Protein AF-A0A3B9D4E1-F1 (afdb_monomer)

Foldseek 3Di:
DVVVVVVVVLVVVCVVPPPPVVSVVVVVVVVVVVLVVVCVVVLLPCVPPDPVLCVQLVCPHPPQNVVSSVLSSVLSCVVSPNPDDDGDFADDPDPVGQGCPQPPHNCVNCVRRCVRCVRNVSSSVVSD

Radius of gyration: 20.62 Å; Cα contacts (8 Å, |Δi|>4): 111; chains: 1; bounding box: 45×36×52 Å

Mean predicted aligned error: 7.65 Å

Sequence (128 aa):
ASRDLLSRLNAQHLSLREGDDLLNARIRSYQLAERMQAVVPLVCDLTKESVQTHAMYGTEDEPTREFGRSCLMARRMLEKGVRFVQLFSGGAFGSPRINWDGHEDMMRNHGREAARIDLPLAGLLKDL

Secondary structure (DSSP, 8-state):
-HHHHHHHHHHHHHHTSTT-HHHHHHHHHHHHHHHHHHHHHHHH-GGGS-HHHHHHHTSSSTTTHHHHHHHHHHHHHHHTT-S---------SSSS--SS--SS-HHHHHHHHHHHHHHHHHHHHHH-

Solvent-accessible surface area (backbone atoms only — not comparable to full-atom values): 7364 Å² total; per-residue (Å²): 117,71,66,66,51,52,53,51,50,52,52,56,60,43,72,77,42,81,84,50,61,67,61,54,51,49,55,53,50,53,54,47,54,51,53,50,60,72,43,46,70,67,37,69,55,59,87,82,56,52,72,68,55,39,59,47,18,27,41,86,39,87,70,14,23,71,50,8,48,49,36,53,30,47,54,44,38,44,77,72,65,48,91,77,84,87,87,85,86,70,49,65,91,57,86,79,55,60,20,82,65,30,88,89,48,44,69,64,25,47,52,52,56,46,58,22,41,51,54,14,51,52,35,43,66,71,76,104

pLDDT: mean 87.82, std 8.05, range [58.88, 98.06]

Structure (mmCIF, N/CA/C/O backbone):
data_AF-A0A3B9D4E1-F1
#
_entry.id   AF-A0A3B9D4E1-F1
#
loop_
_atom_site.group_PDB
_atom_site.id
_atom_site.type_symbol
_atom_site.label_atom_id
_atom_site.label_alt_id
_atom_site.label_comp_id
_atom_site.label_asym_id
_atom_site.label_entity_id
_atom_site.label_seq_id
_atom_site.pdbx_PDB_ins_code
_atom_site.Cartn_x
_atom_site.Cartn_y
_atom_site.Cartn_z
_atom_site.occupancy
_atom_site.B_iso_or_equiv
_atom_site.auth_seq_id
_atom_site.auth_comp_id
_atom_site.auth_asym_id
_atom_site.auth_atom_id
_atom_site.pdbx_PDB_model_num
ATOM 1 N N . ALA A 1 1 ? -8.507 -8.637 29.968 1.00 58.88 1 ALA A N 1
ATOM 2 C CA . ALA A 1 1 ? -8.533 -8.048 31.324 1.00 58.88 1 ALA A CA 1
ATOM 3 C C . ALA A 1 1 ? -8.528 -6.511 31.302 1.00 58.88 1 ALA A C 1
ATOM 5 O O . ALA A 1 1 ? -9.546 -5.941 31.666 1.00 58.88 1 ALA A O 1
ATOM 6 N N . SER A 1 2 ? -7.483 -5.817 30.815 1.00 75.69 2 SER A N 1
ATOM 7 C CA . SER A 1 2 ? -7.474 -4.330 30.803 1.00 75.69 2 SER A CA 1
ATOM 8 C C . SER A 1 2 ? -8.485 -3.666 29.852 1.00 75.69 2 SER A C 1
ATOM 10 O O . SER A 1 2 ? -8.985 -2.589 30.162 1.00 75.69 2 SER A O 1
ATOM 12 N N . ARG A 1 3 ? -8.827 -4.299 28.718 1.00 71.12 3 ARG A N 1
ATOM 13 C CA . ARG A 1 3 ? -9.741 -3.734 27.697 1.00 71.12 3 ARG A CA 1
ATOM 14 C C . ARG A 1 3 ? -11.181 -3.553 28.195 1.00 71.12 3 ARG A C 1
ATOM 16 O O . ARG A 1 3 ? -11.770 -2.488 28.011 1.00 71.12 3 ARG A O 1
ATOM 23 N N . ASP A 1 4 ? -11.713 -4.557 28.883 1.00 79.62 4 ASP A N 1
ATOM 24 C CA . ASP A 1 4 ? -13.062 -4.498 29.461 1.00 79.62 4 ASP A CA 1
ATOM 25 C C . ASP A 1 4 ? -13.138 -3.504 30.618 1.00 79.62 4 ASP A C 1
ATOM 27 O O . ASP A 1 4 ? -14.173 -2.882 30.844 1.00 79.62 4 ASP A O 1
ATOM 31 N N . LEU A 1 5 ? -12.041 -3.332 31.360 1.00 85.12 5 LEU A N 1
ATOM 32 C CA . LEU A 1 5 ? -11.961 -2.319 32.407 1.00 85.12 5 LEU A CA 1
ATOM 33 C C . LEU A 1 5 ? -12.000 -0.905 31.810 1.00 85.12 5 LEU A C 1
ATOM 35 O O . LEU A 1 5 ? -12.828 -0.104 32.232 1.00 85.12 5 LEU A O 1
ATOM 39 N N . LEU A 1 6 ? -11.178 -0.618 30.795 1.00 83.38 6 LEU A N 1
ATOM 40 C CA . LEU A 1 6 ? -11.174 0.681 30.107 1.00 83.38 6 LEU A CA 1
ATOM 41 C C . LEU A 1 6 ? -12.521 1.002 29.450 1.00 83.38 6 LEU A C 1
ATOM 43 O O . LEU A 1 6 ? -12.998 2.129 29.554 1.00 83.38 6 LEU A O 1
ATOM 47 N N . SER A 1 7 ? -13.168 0.016 28.823 1.00 83.31 7 SER A N 1
ATOM 48 C CA . SER A 1 7 ? -14.490 0.212 28.212 1.00 83.31 7 SER A CA 1
ATOM 49 C C . SER A 1 7 ? -15.557 0.555 29.255 1.00 83.31 7 SER A C 1
ATOM 51 O O . SER A 1 7 ? -16.348 1.471 29.038 1.00 83.31 7 SER A O 1
ATOM 53 N N . ARG A 1 8 ? -15.542 -0.114 30.417 1.00 85.50 8 ARG A N 1
ATOM 54 C CA . ARG A 1 8 ? -16.449 0.202 31.533 1.00 85.50 8 ARG A CA 1
ATOM 55 C C . ARG A 1 8 ? -16.193 1.588 32.120 1.00 85.50 8 ARG A C 1
ATOM 57 O O . ARG A 1 8 ? -17.151 2.310 32.375 1.00 85.50 8 ARG A O 1
ATOM 64 N N . LEU A 1 9 ? -14.928 1.976 32.292 1.00 87.19 9 LEU A N 1
ATOM 65 C CA . LEU A 1 9 ? -14.567 3.310 32.781 1.00 87.19 9 LEU A CA 1
ATOM 66 C C . LEU A 1 9 ? -15.011 4.407 31.807 1.00 87.19 9 LEU A C 1
ATOM 68 O O . LEU A 1 9 ? -15.586 5.401 32.238 1.00 87.19 9 LEU A O 1
ATOM 72 N N . ASN A 1 10 ? -14.823 4.205 30.500 1.00 84.50 10 ASN A N 1
ATOM 73 C CA . ASN A 1 10 ? -15.302 5.134 29.475 1.00 84.50 10 ASN A CA 1
ATOM 74 C C . ASN A 1 10 ? -16.833 5.258 29.486 1.00 84.50 10 ASN A C 1
ATOM 76 O O . ASN A 1 10 ? -17.346 6.371 29.410 1.00 84.50 10 ASN A O 1
ATOM 80 N N . ALA A 1 11 ? -17.560 4.144 29.634 1.00 83.81 11 ALA A N 1
ATOM 81 C CA . ALA A 1 11 ? -19.020 4.151 29.717 1.00 83.81 11 ALA A CA 1
ATOM 82 C C . ALA A 1 11 ? -19.531 4.901 30.961 1.00 83.81 11 ALA A C 1
ATOM 84 O O . ALA A 1 11 ? -20.428 5.730 30.846 1.00 83.81 11 ALA A O 1
ATOM 85 N N . GLN A 1 12 ? -18.918 4.675 32.129 1.00 86.06 12 GLN A N 1
ATOM 86 C CA . GLN A 1 12 ? -19.239 5.413 33.359 1.00 86.06 12 GLN A CA 1
ATOM 87 C C . GLN A 1 12 ? -18.891 6.904 33.255 1.00 86.06 12 GLN A C 1
ATOM 89 O O . GLN A 1 12 ? -19.626 7.762 33.736 1.00 86.06 12 GLN A O 1
ATOM 94 N N . HIS A 1 13 ? -17.765 7.236 32.625 1.00 82.56 13 HIS A N 1
ATOM 95 C CA . HIS A 1 13 ? -17.352 8.625 32.442 1.00 82.56 13 HIS A CA 1
ATOM 96 C C . HIS A 1 13 ? -18.282 9.385 31.486 1.00 82.56 13 HIS A C 1
ATOM 98 O O . HIS A 1 13 ? -18.500 10.584 31.674 1.00 82.56 13 HIS A O 1
ATOM 104 N N . LEU A 1 14 ? -18.831 8.680 30.490 1.00 81.38 14 LEU A N 1
ATOM 105 C CA . LEU A 1 14 ? -19.803 9.201 29.535 1.00 81.38 14 LEU A CA 1
ATOM 106 C C . LEU A 1 14 ? -21.197 9.366 30.156 1.00 81.38 14 LEU A C 1
ATOM 108 O O . LEU A 1 14 ? -21.837 10.383 29.916 1.00 81.38 14 LEU A O 1
ATOM 112 N N . SER A 1 15 ? -21.653 8.425 30.994 1.00 83.38 15 SER A N 1
ATOM 113 C CA . SER A 1 15 ? -22.969 8.517 31.651 1.00 83.38 15 SER A CA 1
ATOM 114 C C . SER A 1 15 ? -23.093 9.712 32.601 1.00 83.38 15 SER A C 1
ATOM 116 O O . SER A 1 15 ? -24.194 10.148 32.903 1.00 83.38 15 SER A O 1
ATOM 118 N N . LEU A 1 16 ? -21.969 10.253 33.078 1.00 81.62 16 LEU A N 1
ATOM 119 C CA . LEU A 1 16 ? -21.928 11.463 33.908 1.00 81.62 16 LEU A CA 1
ATOM 120 C C . LEU 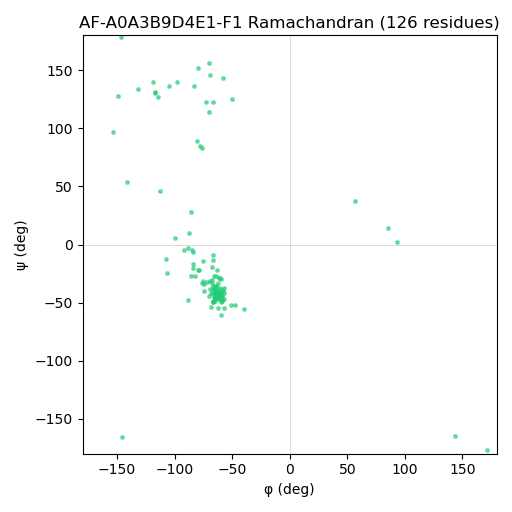A 1 16 ? -21.935 12.769 33.085 1.00 81.62 16 LEU A C 1
ATOM 122 O O . LEU A 1 16 ? -21.942 13.850 33.670 1.00 81.62 16 LEU A O 1
ATOM 126 N N . ARG A 1 17 ? -21.871 12.686 31.747 1.00 75.56 17 ARG A N 1
ATOM 127 C CA . ARG A 1 17 ? -21.746 13.820 30.811 1.00 75.56 17 ARG A CA 1
ATOM 128 C C . ARG A 1 17 ? -22.593 13.599 29.558 1.00 75.56 17 ARG A C 1
ATOM 130 O O . ARG A 1 17 ? -22.081 13.622 28.436 1.00 75.56 17 ARG A O 1
ATOM 137 N N . GLU A 1 18 ? -23.882 13.332 29.753 1.00 71.25 18 GLU A N 1
ATOM 138 C CA . GLU A 1 18 ? -24.820 13.146 28.643 1.00 71.25 18 GLU A CA 1
ATOM 139 C C . GLU A 1 18 ? -24.716 14.311 27.639 1.00 71.25 18 GLU A C 1
ATOM 141 O O . GLU A 1 18 ? -24.800 15.478 28.015 1.00 71.25 18 GLU A O 1
ATOM 146 N N . GLY A 1 19 ? -24.481 13.987 26.361 1.00 71.94 19 GLY A N 1
ATOM 147 C CA . GLY A 1 19 ? -24.346 14.967 25.273 1.00 71.94 19 GLY A CA 1
ATOM 148 C C . GLY A 1 19 ? -22.923 15.446 24.944 1.00 71.94 19 GLY A C 1
ATOM 149 O O . GLY A 1 19 ? -22.769 16.276 24.052 1.00 71.94 19 GLY A O 1
ATOM 150 N N . ASP A 1 20 ? -21.869 14.940 25.600 1.00 80.88 20 ASP A N 1
ATOM 151 C CA . ASP A 1 20 ? -20.480 15.295 25.253 1.00 80.88 20 ASP A CA 1
ATOM 152 C C . ASP A 1 20 ? -19.988 14.547 23.994 1.00 80.88 20 ASP A C 1
ATOM 154 O O . ASP A 1 20 ? -19.339 13.492 24.040 1.00 80.88 20 ASP A O 1
ATOM 158 N N . ASP A 1 21 ? -20.311 15.112 22.830 1.00 81.06 21 ASP A N 1
ATOM 159 C CA . ASP A 1 21 ? -19.916 14.585 21.521 1.00 81.06 21 ASP A CA 1
ATOM 160 C C . ASP A 1 21 ? -18.395 14.529 21.320 1.00 81.06 21 ASP A C 1
ATOM 162 O O . ASP A 1 21 ? -17.893 13.645 20.613 1.00 81.06 21 ASP A O 1
ATOM 166 N N . LEU A 1 22 ? -17.638 15.423 21.968 1.00 83.75 22 LEU A N 1
ATOM 167 C CA . LEU A 1 22 ? -16.178 15.458 21.875 1.00 83.75 22 LEU A CA 1
ATOM 168 C C . LEU A 1 22 ? -15.553 14.263 22.594 1.00 83.75 22 LEU A C 1
ATOM 170 O O . LEU A 1 22 ? -14.656 13.609 22.049 1.00 83.75 22 LEU A O 1
ATOM 174 N N . LEU A 1 23 ? -16.038 13.942 23.794 1.00 82.00 23 LEU A N 1
ATOM 175 C CA . LEU A 1 23 ? -15.614 12.754 24.529 1.00 82.00 23 LEU A CA 1
ATOM 176 C C . LEU A 1 23 ? -15.935 11.477 23.739 1.00 82.00 23 LEU A C 1
ATOM 178 O O . LEU A 1 23 ? -15.062 10.622 23.560 1.00 82.00 23 LEU A O 1
ATOM 182 N N . ASN A 1 24 ? -17.148 11.383 23.190 1.00 82.12 24 ASN A N 1
ATOM 183 C CA . ASN A 1 24 ? -17.558 10.267 22.334 1.00 82.12 24 ASN A CA 1
ATOM 184 C C . ASN A 1 24 ? -16.667 10.114 21.095 1.00 82.12 24 ASN A C 1
ATOM 186 O O . ASN A 1 24 ? -16.253 9.003 20.747 1.00 82.12 24 ASN A O 1
ATOM 190 N N . ALA A 1 25 ? -16.342 11.219 20.421 1.00 85.19 25 ALA A N 1
ATOM 191 C CA . ALA A 1 25 ? -15.442 11.210 19.273 1.00 85.19 25 ALA A CA 1
ATOM 192 C C . ALA A 1 25 ? -14.037 10.706 19.648 1.00 85.19 25 ALA A C 1
ATOM 194 O O . ALA A 1 25 ? -13.475 9.875 18.930 1.00 85.19 25 ALA A O 1
ATOM 195 N N . ARG A 1 26 ? -13.491 11.134 20.795 1.00 85.62 26 ARG A N 1
ATOM 196 C CA . ARG A 1 26 ? -12.178 10.678 21.287 1.00 85.62 26 ARG A CA 1
ATOM 197 C C . ARG A 1 26 ? -12.163 9.192 21.623 1.00 85.62 26 ARG A C 1
ATOM 199 O O . ARG A 1 26 ? -11.252 8.493 21.183 1.00 85.62 26 ARG A O 1
ATOM 206 N N . ILE A 1 27 ? -13.176 8.691 22.335 1.00 84.38 27 ILE A N 1
ATOM 207 C CA . ILE A 1 27 ? -13.295 7.259 22.657 1.00 84.38 27 ILE A CA 1
ATOM 208 C C . ILE A 1 27 ? -13.307 6.429 21.367 1.00 84.38 27 ILE A C 1
ATOM 210 O O . ILE A 1 27 ? -12.537 5.474 21.244 1.00 84.38 27 ILE A O 1
ATOM 214 N N . ARG A 1 28 ? -14.112 6.830 20.372 1.00 83.75 28 ARG A N 1
ATOM 215 C CA . ARG A 1 28 ? -14.172 6.149 19.067 1.00 83.75 28 ARG A CA 1
ATOM 216 C C . ARG A 1 28 ? -12.835 6.179 18.325 1.00 83.75 28 ARG A C 1
ATOM 218 O O . ARG A 1 28 ? -12.447 5.162 17.752 1.00 83.75 28 ARG A O 1
ATOM 225 N N . SER A 1 29 ? -12.128 7.309 18.352 1.00 84.38 29 SER A N 1
ATOM 226 C CA . SER A 1 29 ? -10.807 7.454 17.728 1.00 84.38 29 SER A CA 1
ATOM 227 C C . SER A 1 29 ? -9.768 6.529 18.368 1.00 84.38 29 SER A C 1
ATOM 229 O O . SER A 1 29 ? -9.082 5.791 17.663 1.00 84.38 29 SER A O 1
ATOM 231 N N . TYR A 1 30 ? -9.711 6.466 19.702 1.00 84.06 30 TYR A N 1
ATOM 232 C CA . TYR A 1 30 ? -8.782 5.570 20.396 1.00 84.06 30 TYR A CA 1
ATOM 233 C C . TYR A 1 30 ? -9.109 4.096 20.180 1.00 84.06 30 TYR A C 1
ATOM 235 O O . TYR A 1 30 ? -8.203 3.299 19.962 1.00 84.06 30 TYR A O 1
ATOM 243 N N . GLN A 1 31 ? -10.390 3.729 20.169 1.00 81.88 31 GLN A N 1
ATOM 244 C CA . GLN A 1 31 ? -10.801 2.367 19.827 1.00 81.88 31 GLN A CA 1
ATOM 245 C C . GLN A 1 31 ? -10.447 2.007 18.378 1.00 81.88 31 GLN A C 1
ATOM 247 O O . GLN A 1 31 ? -10.103 0.863 18.098 1.00 81.88 31 GLN A O 1
ATOM 252 N N . LEU A 1 32 ? -10.525 2.959 17.442 1.00 78.25 32 LEU A N 1
ATOM 253 C CA . LEU A 1 32 ? -10.077 2.740 16.068 1.00 78.25 32 LEU A CA 1
ATOM 254 C C . LEU A 1 32 ? -8.560 2.540 16.001 1.00 78.25 32 LEU A C 1
ATOM 256 O O . LEU A 1 32 ? -8.119 1.562 15.404 1.00 78.25 32 LEU A O 1
ATOM 260 N N . ALA A 1 33 ? -7.780 3.418 16.634 1.00 78.12 33 ALA A N 1
ATOM 261 C CA . ALA A 1 33 ? -6.324 3.302 16.686 1.00 78.12 33 ALA A CA 1
ATOM 262 C C . ALA A 1 33 ? -5.880 1.971 17.316 1.00 78.12 33 ALA A C 1
ATOM 264 O O . ALA A 1 33 ? -4.961 1.321 16.829 1.00 78.12 33 ALA A O 1
ATOM 265 N N . GLU A 1 34 ? -6.578 1.528 18.359 1.00 79.06 34 GLU A N 1
ATOM 266 C CA . GLU A 1 34 ? -6.339 0.249 19.024 1.00 79.06 34 GLU A CA 1
ATOM 267 C C . GLU A 1 34 ? -6.618 -0.948 18.100 1.00 79.06 34 GLU A C 1
ATOM 269 O O . GLU A 1 34 ? -5.772 -1.837 17.976 1.00 79.06 34 GLU A O 1
ATOM 274 N N . ARG A 1 35 ? -7.739 -0.938 17.362 1.00 74.94 35 ARG A N 1
ATOM 275 C CA . ARG A 1 35 ? -8.009 -1.952 16.327 1.00 74.94 35 ARG A CA 1
ATOM 276 C C . ARG A 1 35 ? -6.943 -1.947 15.236 1.00 74.94 35 ARG A C 1
ATOM 278 O O . ARG A 1 35 ? -6.502 -3.016 14.826 1.00 74.94 35 ARG A O 1
ATOM 285 N N . MET A 1 36 ? -6.507 -0.767 14.791 1.00 73.44 36 MET A N 1
ATOM 286 C CA . MET A 1 36 ? -5.428 -0.646 13.807 1.00 73.44 36 MET A CA 1
ATOM 287 C C . MET A 1 36 ? -4.146 -1.303 14.330 1.00 73.44 36 MET A C 1
ATOM 289 O O . MET A 1 36 ? -3.580 -2.135 13.629 1.00 73.44 36 MET A O 1
ATOM 293 N N . GLN A 1 37 ? -3.739 -1.024 15.574 1.00 76.31 37 GLN A N 1
ATOM 294 C CA . GLN A 1 37 ? -2.542 -1.613 16.193 1.00 76.31 37 GLN A CA 1
ATOM 295 C C . GLN A 1 37 ? -2.596 -3.143 16.267 1.00 76.31 37 GLN A C 1
ATOM 297 O O . GLN A 1 37 ? -1.597 -3.801 15.982 1.00 76.31 37 GLN A O 1
ATOM 302 N N . ALA A 1 38 ? -3.753 -3.722 16.599 1.00 77.62 38 ALA A N 1
ATOM 303 C CA . ALA A 1 38 ? -3.923 -5.175 16.626 1.00 77.62 38 ALA A CA 1
ATOM 304 C C . ALA A 1 38 ? -3.806 -5.819 15.229 1.00 77.62 38 ALA A C 1
ATOM 306 O O . ALA A 1 38 ? -3.430 -6.985 15.111 1.00 77.62 38 ALA A O 1
ATOM 307 N N . VAL A 1 39 ? -4.120 -5.064 14.175 1.00 75.12 39 VAL A N 1
ATOM 308 C CA . VAL A 1 39 ? -4.095 -5.521 12.781 1.00 75.12 39 VAL A CA 1
ATOM 309 C C . VAL A 1 39 ? -2.704 -5.384 12.148 1.00 75.12 39 VAL A C 1
ATOM 311 O O . VAL A 1 39 ? -2.380 -6.188 11.273 1.00 75.12 39 VAL A O 1
ATOM 314 N N . VAL A 1 40 ? -1.859 -4.445 12.608 1.00 78.94 40 VAL A N 1
ATOM 315 C CA . VAL A 1 40 ? -0.517 -4.172 12.040 1.00 78.94 40 VAL A CA 1
ATOM 316 C C . VAL A 1 40 ? 0.314 -5.445 11.804 1.00 78.94 40 VAL A C 1
ATOM 318 O O . VAL A 1 40 ? 0.747 -5.652 10.669 1.00 78.94 40 VAL A O 1
ATOM 321 N N . PRO A 1 41 ? 0.499 -6.357 12.782 1.00 81.25 41 PRO A N 1
ATOM 322 C CA . PRO A 1 41 ? 1.328 -7.545 12.563 1.00 81.25 41 PRO A CA 1
ATOM 323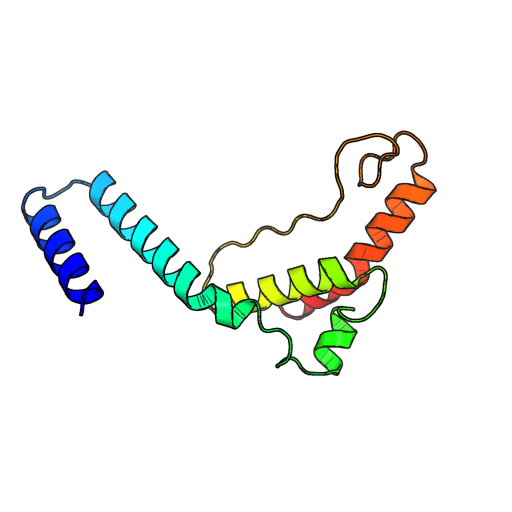 C C . PRO A 1 41 ? 0.785 -8.461 11.458 1.00 81.25 41 PRO A C 1
ATOM 325 O O . PRO A 1 41 ? 1.551 -9.089 10.734 1.00 81.25 41 PRO A O 1
ATOM 328 N N . LEU A 1 42 ? -0.542 -8.523 11.309 1.00 79.38 42 LEU A N 1
ATOM 329 C CA . LEU A 1 42 ? -1.202 -9.373 10.320 1.00 79.38 42 LEU A CA 1
ATOM 330 C C . LEU A 1 42 ? -1.105 -8.795 8.907 1.00 79.38 42 LEU A C 1
ATOM 332 O O . LEU A 1 42 ? -1.049 -9.560 7.948 1.00 79.38 42 LEU A O 1
ATOM 336 N N . VAL A 1 43 ? -1.111 -7.469 8.756 1.00 85.44 43 VAL A N 1
ATOM 337 C CA . VAL A 1 43 ? -1.026 -6.823 7.434 1.00 85.44 43 VAL A CA 1
ATOM 338 C C . VAL A 1 43 ? 0.411 -6.715 6.931 1.00 85.44 43 VAL A C 1
ATOM 340 O O . VAL A 1 43 ? 0.611 -6.751 5.723 1.00 85.44 43 VAL A O 1
ATOM 343 N N . CYS A 1 44 ? 1.400 -6.654 7.829 1.00 87.31 44 CYS A N 1
ATOM 344 C CA . CYS A 1 44 ? 2.819 -6.569 7.470 1.00 87.31 44 CYS A CA 1
ATOM 345 C C . CYS A 1 44 ? 3.448 -7.914 7.070 1.00 87.31 44 CYS A C 1
ATOM 347 O O . CYS A 1 44 ? 4.469 -7.928 6.383 1.00 87.31 44 CYS A O 1
ATOM 349 N N . ASP A 1 45 ? 2.867 -9.041 7.491 1.00 90.94 45 ASP A N 1
ATOM 350 C CA . ASP A 1 45 ? 3.338 -10.372 7.104 1.00 90.94 45 ASP A CA 1
ATOM 351 C C . ASP A 1 45 ? 2.834 -10.750 5.703 1.00 90.94 45 ASP A C 1
ATOM 353 O O . ASP A 1 45 ? 1.766 -11.346 5.536 1.00 90.94 45 ASP A O 1
ATOM 357 N N . LEU A 1 46 ? 3.625 -10.375 4.696 1.00 93.00 46 LEU A N 1
ATOM 358 C CA . LEU A 1 46 ? 3.364 -10.673 3.287 1.00 93.00 46 LEU A CA 1
ATOM 359 C C . LEU A 1 46 ? 3.855 -12.064 2.865 1.00 93.00 46 LEU A C 1
ATOM 361 O O . LEU A 1 46 ? 3.557 -12.486 1.759 1.00 93.00 46 LEU A O 1
ATOM 365 N N . THR A 1 47 ? 4.561 -12.804 3.729 1.00 91.31 47 THR A N 1
ATOM 366 C CA . THR A 1 47 ? 5.119 -14.131 3.380 1.00 91.31 47 THR A CA 1
ATOM 367 C C . THR A 1 47 ? 4.049 -15.195 3.124 1.00 91.31 47 THR A C 1
ATOM 369 O O . THR A 1 47 ? 4.335 -16.267 2.601 1.00 91.31 47 THR A O 1
ATOM 372 N N . LYS A 1 48 ? 2.807 -14.897 3.511 1.00 90.44 48 LYS A N 1
ATOM 373 C CA . LYS A 1 48 ? 1.633 -15.756 3.338 1.00 90.44 48 LYS A CA 1
ATOM 374 C C . LYS A 1 48 ? 0.927 -15.555 1.999 1.00 90.44 48 LYS A C 1
ATOM 376 O O . LYS A 1 48 ? -0.081 -16.213 1.754 1.00 90.44 48 LYS A O 1
ATOM 381 N N . GLU A 1 49 ? 1.390 -14.617 1.183 1.00 95.12 49 GLU A N 1
ATOM 382 C CA . GLU A 1 49 ? 0.805 -14.334 -0.122 1.00 95.12 49 GLU A CA 1
ATOM 383 C C . GLU A 1 49 ? 1.276 -15.364 -1.152 1.00 95.12 49 GLU A C 1
ATOM 385 O O . GLU A 1 49 ? 2.340 -15.973 -1.032 1.00 95.12 49 GLU A O 1
ATOM 390 N N . SER A 1 50 ? 0.444 -15.611 -2.163 1.00 96.81 50 SER A N 1
ATOM 391 C CA . SER A 1 50 ? 0.798 -16.563 -3.215 1.00 96.81 50 SER 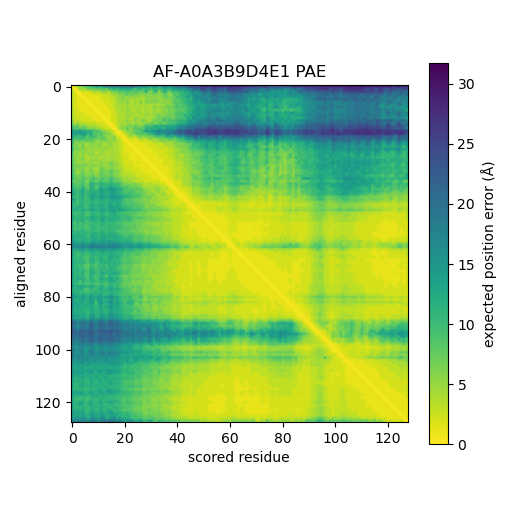A CA 1
ATOM 392 C C . SER A 1 50 ? 1.918 -16.009 -4.101 1.00 96.81 50 SER A C 1
ATOM 394 O O . SER A 1 50 ? 2.067 -14.794 -4.247 1.00 96.81 50 SER A O 1
ATOM 396 N N . VAL A 1 51 ? 2.667 -16.891 -4.768 1.00 97.12 51 VAL A N 1
ATOM 397 C CA . VAL A 1 51 ? 3.680 -16.483 -5.762 1.00 97.12 51 VAL A CA 1
ATOM 398 C C . VAL A 1 51 ? 3.044 -15.634 -6.869 1.00 97.12 51 VAL A C 1
ATOM 400 O O . VAL A 1 51 ? 3.633 -14.659 -7.324 1.00 97.12 51 VAL A O 1
ATOM 403 N N . GLN A 1 52 ? 1.815 -15.965 -7.268 1.00 97.19 52 GLN A N 1
ATOM 404 C CA . GLN A 1 52 ? 1.047 -15.220 -8.262 1.00 97.19 52 GLN A CA 1
ATOM 405 C C . GLN A 1 52 ? 0.712 -13.807 -7.774 1.00 97.19 52 GLN A C 1
ATOM 407 O O . GLN A 1 52 ? 0.805 -12.861 -8.552 1.00 97.19 52 GLN A O 1
ATOM 412 N N . THR A 1 53 ? 0.367 -13.651 -6.493 1.00 97.12 53 THR A N 1
ATOM 413 C CA . THR A 1 53 ? 0.136 -12.340 -5.873 1.00 97.12 53 THR A CA 1
ATOM 414 C C . THR A 1 53 ? 1.428 -11.528 -5.853 1.00 97.12 53 THR A C 1
ATOM 416 O O . THR A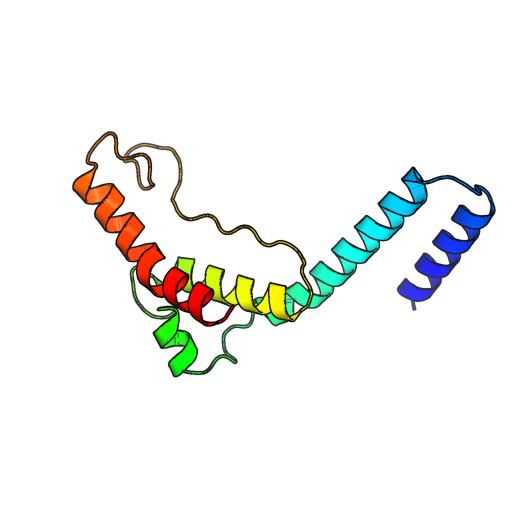 1 53 ? 1.445 -10.386 -6.302 1.00 97.12 53 THR A O 1
ATOM 419 N N . HIS A 1 54 ? 2.535 -12.124 -5.404 1.00 97.31 54 HIS A N 1
ATOM 420 C CA . HIS A 1 54 ? 3.838 -11.459 -5.399 1.00 97.31 54 HIS A CA 1
ATOM 421 C C . HIS A 1 54 ? 4.257 -10.987 -6.799 1.00 97.31 54 HIS A C 1
ATOM 423 O O . HIS A 1 54 ? 4.705 -9.851 -6.945 1.00 97.31 54 HIS A O 1
ATOM 429 N N . ALA A 1 55 ? 4.035 -11.811 -7.828 1.00 97.38 55 ALA A N 1
ATOM 430 C CA . ALA A 1 55 ? 4.297 -11.453 -9.220 1.00 97.38 55 ALA A CA 1
ATOM 431 C C . ALA A 1 55 ? 3.365 -10.340 -9.730 1.00 97.38 55 ALA A C 1
ATOM 433 O O . ALA A 1 55 ? 3.823 -9.408 -10.383 1.00 97.38 55 ALA A O 1
ATOM 434 N N . MET A 1 56 ? 2.068 -10.393 -9.405 1.00 97.62 56 MET A N 1
ATOM 435 C CA . MET A 1 56 ? 1.100 -9.365 -9.812 1.00 97.62 56 MET A CA 1
ATOM 436 C C . MET A 1 56 ? 1.459 -7.982 -9.257 1.00 97.62 56 MET A C 1
ATOM 438 O O . MET A 1 56 ? 1.290 -6.979 -9.944 1.00 97.62 56 MET A O 1
ATOM 442 N N . TYR A 1 57 ? 1.961 -7.934 -8.025 1.00 97.88 57 TYR A N 1
ATOM 443 C CA . TYR A 1 57 ? 2.369 -6.696 -7.366 1.00 97.88 57 TYR A CA 1
ATOM 444 C C . TYR A 1 57 ? 3.854 -6.356 -7.571 1.00 97.88 57 TYR A C 1
ATOM 446 O O . TYR A 1 57 ? 4.299 -5.312 -7.101 1.00 97.88 57 TYR A O 1
ATOM 454 N N . GLY A 1 58 ? 4.642 -7.219 -8.221 1.00 97.50 58 GLY A N 1
ATOM 455 C CA . GLY A 1 58 ? 6.086 -7.038 -8.386 1.00 97.50 58 GLY A CA 1
ATOM 456 C C . GLY A 1 58 ? 6.837 -6.879 -7.060 1.00 97.50 58 GLY A C 1
ATOM 457 O O . GLY A 1 58 ? 7.743 -6.052 -6.958 1.00 97.50 58 GLY A O 1
ATOM 458 N N . THR A 1 59 ? 6.446 -7.605 -6.006 1.00 96.75 59 THR A N 1
ATOM 459 C CA . THR A 1 59 ? 7.023 -7.415 -4.660 1.00 96.75 59 THR A CA 1
ATOM 460 C C . THR A 1 59 ? 8.426 -7.989 -4.506 1.00 96.75 59 THR A C 1
ATOM 462 O O . THR A 1 59 ? 9.077 -7.691 -3.511 1.00 96.75 59 THR A O 1
ATOM 465 N N . GLU A 1 60 ? 8.876 -8.828 -5.437 1.00 94.19 60 GLU A N 1
ATOM 466 C CA . GLU A 1 60 ? 10.208 -9.444 -5.414 1.00 94.19 60 GLU A CA 1
ATOM 467 C C . GLU A 1 60 ? 11.150 -8.838 -6.468 1.00 94.19 60 GLU A C 1
ATOM 469 O O . GLU A 1 60 ? 12.370 -8.989 -6.364 1.00 94.19 60 GLU A O 1
ATOM 474 N N . ASP A 1 61 ? 10.611 -8.059 -7.409 1.00 92.44 61 ASP A N 1
ATOM 475 C CA . ASP A 1 61 ? 11.337 -7.483 -8.540 1.00 92.44 61 ASP A CA 1
ATOM 476 C C . ASP A 1 61 ? 11.757 -6.032 -8.275 1.00 92.44 61 ASP A C 1
ATOM 478 O O . ASP A 1 61 ? 10.999 -5.229 -7.730 1.00 92.44 61 ASP A O 1
ATOM 482 N N . GLU A 1 62 ? 12.965 -5.658 -8.693 1.00 91.69 62 GLU A N 1
ATOM 483 C CA . GLU A 1 62 ? 13.319 -4.241 -8.822 1.00 91.69 62 GLU A CA 1
ATOM 484 C C . GLU A 1 62 ? 12.815 -3.723 -10.180 1.00 91.69 62 GLU A C 1
ATOM 486 O O . GLU A 1 62 ? 12.996 -4.409 -11.188 1.00 91.69 62 GLU A O 1
ATOM 491 N N . PRO A 1 63 ? 12.213 -2.522 -10.250 1.00 93.94 63 PRO A N 1
ATOM 492 C CA . PRO A 1 63 ? 12.212 -1.473 -9.224 1.00 93.94 63 PRO A CA 1
ATOM 493 C C . PRO A 1 63 ? 10.931 -1.413 -8.359 1.00 93.94 63 PRO A C 1
ATOM 495 O O . PRO A 1 63 ? 10.755 -0.484 -7.569 1.00 93.94 63 PRO A O 1
ATOM 498 N N . THR A 1 64 ? 10.007 -2.361 -8.520 1.00 97.06 64 THR A N 1
ATOM 499 C CA . THR A 1 64 ? 8.641 -2.308 -7.965 1.00 97.06 64 THR A CA 1
ATOM 500 C C . THR A 1 64 ? 8.531 -2.777 -6.520 1.00 97.06 64 THR A C 1
ATOM 502 O O . THR A 1 64 ? 7.574 -2.415 -5.839 1.00 97.06 64 THR A O 1
ATOM 505 N N . ARG A 1 65 ? 9.509 -3.542 -6.028 1.00 95.94 65 ARG A N 1
ATOM 506 C CA . ARG A 1 65 ? 9.528 -4.214 -4.720 1.00 95.94 65 ARG A CA 1
ATOM 507 C C . ARG A 1 65 ? 8.945 -3.393 -3.573 1.00 95.94 65 ARG A C 1
ATOM 509 O O . ARG A 1 65 ? 8.043 -3.853 -2.875 1.00 95.94 65 ARG A O 1
ATOM 516 N N . GLU A 1 66 ? 9.452 -2.182 -3.355 1.00 94.06 66 GLU A N 1
ATOM 517 C CA . GLU A 1 66 ? 9.046 -1.342 -2.221 1.00 94.06 66 GLU A CA 1
ATOM 518 C C . GLU A 1 66 ? 7.582 -0.884 -2.331 1.00 94.06 66 GLU A C 1
ATOM 520 O O . GLU A 1 66 ? 6.795 -1.026 -1.385 1.00 94.06 66 GLU A O 1
ATOM 525 N N . PHE A 1 67 ? 7.191 -0.371 -3.500 1.00 96.38 67 PHE A N 1
ATOM 526 C CA . PHE A 1 67 ? 5.837 0.134 -3.704 1.00 96.38 67 PHE A CA 1
ATOM 527 C C . PHE A 1 67 ? 4.819 -1.006 -3.828 1.00 96.38 67 PHE A C 1
ATOM 529 O O . PHE A 1 67 ? 3.727 -0.904 -3.278 1.00 96.38 67 PHE A O 1
ATOM 536 N N . GLY A 1 68 ? 5.201 -2.143 -4.413 1.00 97.00 68 GLY A N 1
ATOM 537 C CA . GLY A 1 68 ? 4.396 -3.365 -4.449 1.00 97.00 68 GLY A CA 1
ATOM 538 C C . GLY A 1 68 ? 4.062 -3.905 -3.072 1.00 97.00 68 GLY A C 1
ATOM 539 O O . GLY A 1 68 ? 2.899 -4.200 -2.793 1.00 97.00 68 GLY A O 1
ATOM 540 N N . ARG A 1 69 ? 5.038 -3.948 -2.158 1.00 96.00 69 ARG A N 1
ATOM 541 C CA . ARG A 1 69 ? 4.775 -4.307 -0.755 1.00 96.00 69 ARG A CA 1
ATOM 542 C C . ARG A 1 69 ? 3.817 -3.317 -0.096 1.00 96.00 69 ARG A C 1
ATOM 544 O O . ARG A 1 69 ? 2.936 -3.735 0.651 1.00 96.00 69 ARG A O 1
ATOM 551 N N . SER A 1 70 ? 3.953 -2.025 -0.393 1.00 95.69 70 SER A N 1
ATOM 552 C CA . SER A 1 70 ? 3.062 -0.980 0.127 1.00 95.69 70 SER A CA 1
ATOM 553 C C . SER A 1 70 ? 1.625 -1.144 -0.384 1.00 95.69 70 SER A C 1
ATOM 555 O O . SER A 1 70 ? 0.688 -1.142 0.415 1.00 95.69 70 SER A O 1
ATOM 557 N N . CYS A 1 71 ? 1.445 -1.384 -1.685 1.00 97.12 71 CYS A N 1
ATOM 558 C CA . CYS A 1 71 ? 0.157 -1.698 -2.302 1.00 97.12 71 CYS A CA 1
ATOM 559 C C . CYS A 1 71 ? -0.484 -2.955 -1.698 1.00 97.12 71 CYS A C 1
ATOM 561 O O . CYS A 1 71 ? -1.667 -2.943 -1.359 1.00 97.12 71 CYS A O 1
ATOM 563 N N . LEU A 1 72 ? 0.293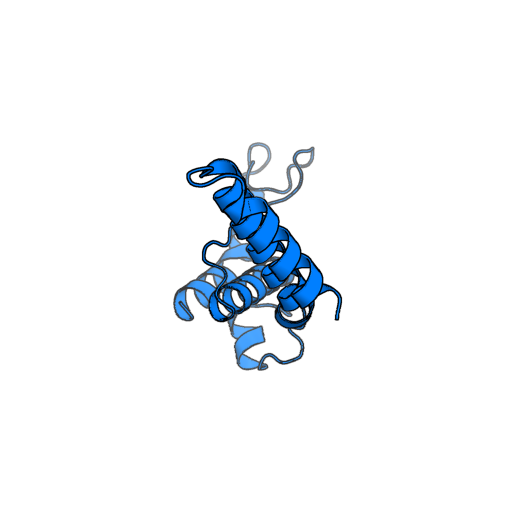 -4.020 -1.493 1.00 96.19 72 LEU A N 1
ATOM 564 C CA . LEU A 1 72 ? -0.221 -5.269 -0.936 1.00 96.19 72 LEU A CA 1
ATOM 565 C C . LEU A 1 72 ? -0.618 -5.129 0.543 1.00 96.19 72 LEU A C 1
ATOM 567 O O . LEU A 1 72 ? -1.660 -5.636 0.961 1.00 96.19 72 LEU A O 1
ATOM 571 N N . MET A 1 73 ? 0.153 -4.372 1.331 1.00 94.88 73 MET A N 1
ATOM 572 C CA . MET A 1 73 ? -0.248 -3.995 2.690 1.00 94.88 73 MET A CA 1
ATOM 573 C C . MET A 1 73 ? -1.535 -3.163 2.688 1.00 94.88 73 MET A C 1
ATOM 575 O O . MET A 1 73 ? -2.405 -3.408 3.522 1.00 94.88 73 MET A O 1
ATOM 579 N N . ALA A 1 74 ? -1.687 -2.218 1.754 1.00 94.69 74 ALA A N 1
ATOM 580 C CA . ALA A 1 74 ? -2.904 -1.417 1.633 1.00 94.69 74 ALA A CA 1
ATOM 581 C C . ALA A 1 74 ? -4.133 -2.285 1.342 1.00 94.69 74 ALA A C 1
ATOM 583 O O . ALA A 1 74 ? -5.130 -2.156 2.051 1.00 94.69 74 ALA A O 1
ATOM 584 N N . ARG A 1 75 ? -4.041 -3.227 0.392 1.00 95.38 75 ARG A N 1
ATOM 585 C CA . ARG A 1 75 ? -5.090 -4.228 0.128 1.00 95.38 75 ARG A CA 1
ATOM 586 C C . ARG A 1 75 ? -5.502 -4.947 1.415 1.00 95.38 75 ARG A C 1
ATOM 588 O O . ARG A 1 75 ? -6.672 -4.931 1.786 1.00 95.38 75 ARG A O 1
ATOM 595 N N . ARG A 1 76 ? -4.534 -5.484 2.166 1.00 93.12 76 ARG A N 1
ATOM 596 C CA . ARG A 1 76 ? -4.795 -6.198 3.431 1.00 93.12 76 ARG A CA 1
ATOM 597 C C . ARG A 1 76 ? -5.396 -5.292 4.511 1.00 93.12 76 ARG A C 1
ATOM 599 O O . ARG A 1 76 ? -6.247 -5.734 5.276 1.00 93.12 76 ARG A O 1
ATOM 606 N N . MET A 1 77 ? -4.978 -4.028 4.604 1.00 90.00 77 MET A N 1
ATOM 607 C CA . MET A 1 77 ? -5.588 -3.058 5.523 1.00 90.00 77 MET A CA 1
ATOM 608 C C . MET A 1 77 ? -7.067 -2.830 5.187 1.00 90.00 77 MET A C 1
ATOM 610 O O . MET A 1 77 ? -7.902 -2.841 6.096 1.00 90.00 77 MET A O 1
ATOM 614 N N . LEU A 1 78 ? -7.395 -2.681 3.901 1.00 89.88 78 LEU A N 1
ATOM 615 C CA . LEU A 1 78 ? -8.772 -2.526 3.427 1.00 89.88 78 LEU A CA 1
ATOM 616 C C . LEU A 1 78 ? -9.613 -3.776 3.738 1.00 89.88 78 LEU A C 1
ATOM 618 O O . LEU A 1 78 ? -10.688 -3.654 4.322 1.00 89.88 78 LEU A O 1
ATOM 622 N N . GLU A 1 79 ? -9.087 -4.980 3.485 1.00 89.75 79 GLU A N 1
ATOM 623 C CA . GLU A 1 79 ? -9.742 -6.254 3.842 1.00 89.75 79 GLU A CA 1
ATOM 624 C C . GLU A 1 79 ? -10.004 -6.403 5.350 1.00 89.75 79 GLU A C 1
ATOM 626 O O . GLU A 1 79 ? -10.950 -7.069 5.772 1.00 89.75 79 GLU A O 1
ATOM 631 N N . LYS A 1 80 ? -9.168 -5.783 6.191 1.00 86.31 80 LYS A N 1
ATOM 632 C CA . LYS A 1 80 ? -9.330 -5.757 7.654 1.00 86.31 80 LYS A CA 1
ATOM 633 C C . LYS A 1 80 ? -10.204 -4.599 8.149 1.00 86.31 80 LYS A C 1
ATOM 635 O O . LYS A 1 80 ? -10.295 -4.379 9.357 1.00 86.31 80 LYS A O 1
ATOM 640 N N . GLY A 1 81 ? -10.875 -3.885 7.245 1.00 82.00 81 GLY A N 1
ATOM 641 C CA . GLY A 1 81 ? -11.862 -2.857 7.568 1.00 82.00 81 GLY A CA 1
ATOM 642 C C . GLY A 1 81 ? -11.278 -1.469 7.835 1.00 82.00 81 GLY A C 1
ATOM 643 O O . GLY A 1 81 ? -11.979 -0.606 8.373 1.00 82.00 81 GLY A O 1
ATOM 644 N N . VAL A 1 82 ? -10.012 -1.218 7.480 1.00 83.56 82 VAL A N 1
ATOM 645 C CA . VAL A 1 82 ? -9.481 0.152 7.454 1.00 83.56 82 VAL A CA 1
ATOM 646 C C . VAL A 1 82 ? -10.209 0.913 6.350 1.00 83.56 82 VAL A C 1
ATOM 648 O O . VAL A 1 82 ? -10.209 0.506 5.197 1.00 83.56 82 VAL A O 1
ATOM 651 N N . ARG A 1 83 ? -10.865 2.022 6.703 1.00 83.81 83 ARG A N 1
ATOM 652 C CA . ARG A 1 83 ? -11.758 2.747 5.781 1.00 83.81 83 ARG A CA 1
ATOM 653 C C . ARG A 1 83 ? -11.035 3.640 4.777 1.00 83.81 83 ARG A C 1
ATOM 655 O O . ARG A 1 83 ? -11.630 4.030 3.781 1.00 83.81 83 ARG A O 1
ATOM 662 N N . PHE A 1 84 ? -9.807 4.033 5.087 1.00 86.88 84 PHE A N 1
ATOM 663 C CA . PHE A 1 84 ? -9.028 4.957 4.279 1.00 86.88 84 PHE A CA 1
ATOM 664 C C . PHE A 1 84 ? -7.548 4.621 4.417 1.00 86.88 84 PHE A C 1
ATOM 666 O O . PHE A 1 84 ? -7.038 4.519 5.534 1.00 86.88 84 PHE A O 1
ATOM 673 N N . VAL A 1 85 ? -6.875 4.457 3.283 1.00 90.25 85 VAL A N 1
ATOM 674 C CA . VAL A 1 85 ? -5.438 4.199 3.195 1.00 90.25 85 VAL A CA 1
ATOM 675 C C . VAL A 1 85 ? -4.864 5.160 2.163 1.00 90.25 85 VAL A C 1
ATOM 677 O O . VAL A 1 85 ? -5.431 5.319 1.084 1.00 90.25 85 VAL A O 1
ATOM 680 N N . GLN A 1 86 ? -3.745 5.797 2.495 1.00 93.75 86 GLN A N 1
ATOM 681 C CA . GLN A 1 86 ? -3.012 6.664 1.582 1.00 93.75 86 GLN A CA 1
ATOM 682 C C . GLN A 1 86 ? -1.656 6.034 1.281 1.00 93.75 86 GLN A C 1
ATOM 684 O O . GLN A 1 86 ? -0.909 5.693 2.196 1.00 93.75 86 GLN A O 1
ATOM 689 N N . LEU A 1 87 ? -1.356 5.883 -0.006 1.00 93.44 87 LEU A N 1
ATOM 690 C CA . LEU A 1 87 ? -0.066 5.413 -0.494 1.00 93.44 87 LEU A CA 1
ATOM 691 C C . LEU A 1 87 ? 0.718 6.593 -1.052 1.00 93.44 87 LEU A C 1
ATOM 693 O O . LEU A 1 87 ? 0.173 7.417 -1.785 1.00 93.44 87 LEU A O 1
ATOM 697 N N . PHE A 1 88 ? 2.002 6.648 -0.720 1.00 90.69 88 PHE A N 1
ATOM 698 C CA . PHE A 1 88 ? 2.925 7.644 -1.240 1.00 90.69 88 PHE A CA 1
ATOM 699 C C . PHE A 1 88 ? 4.014 6.939 -2.036 1.00 90.69 88 PHE A C 1
ATOM 701 O O . PHE A 1 88 ? 4.614 5.982 -1.553 1.00 90.69 88 PHE A O 1
ATOM 708 N N . SER A 1 89 ? 4.258 7.426 -3.249 1.00 90.06 89 SER A N 1
ATOM 709 C CA . SER A 1 89 ? 5.407 7.037 -4.059 1.00 90.06 89 SER A CA 1
ATOM 710 C C . SER A 1 89 ? 6.276 8.254 -4.327 1.00 90.06 89 SER A C 1
ATOM 712 O O . SER A 1 89 ? 5.767 9.351 -4.570 1.00 90.06 89 SER A O 1
ATOM 714 N N . GLY A 1 90 ? 7.585 8.054 -4.272 1.00 86.12 90 GLY A N 1
ATOM 715 C CA . GLY A 1 90 ? 8.594 9.085 -4.424 1.00 86.12 90 GLY A CA 1
ATOM 716 C C . GLY A 1 90 ? 9.782 8.826 -3.504 1.00 86.12 90 GLY A C 1
ATOM 717 O O . GLY A 1 90 ? 9.950 7.744 -2.946 1.00 86.12 90 GLY A O 1
ATOM 718 N N . GLY A 1 91 ? 10.603 9.852 -3.334 1.00 80.81 91 GLY A N 1
ATOM 719 C CA . GLY A 1 91 ? 11.818 9.825 -2.530 1.00 80.81 91 GLY A CA 1
ATOM 720 C C . GLY A 1 91 ? 12.083 11.172 -1.865 1.00 80.81 91 GLY A C 1
ATOM 721 O O . GLY A 1 91 ? 11.325 12.134 -2.035 1.00 80.81 91 GLY A O 1
ATOM 722 N N . ALA A 1 92 ? 13.164 11.239 -1.090 1.00 77.56 92 ALA A N 1
ATOM 723 C CA . ALA A 1 92 ? 13.521 12.427 -0.324 1.00 77.56 92 ALA A CA 1
ATOM 724 C C . ALA A 1 92 ? 13.700 13.668 -1.215 1.00 77.56 92 ALA A C 1
ATOM 726 O O . ALA A 1 92 ? 14.231 13.594 -2.325 1.00 77.56 92 ALA A O 1
ATOM 727 N N . PHE A 1 93 ? 13.287 14.823 -0.693 1.00 76.31 93 PHE A N 1
ATOM 728 C CA . PHE A 1 93 ? 13.643 16.114 -1.271 1.00 76.31 93 PHE A CA 1
ATOM 729 C C . PHE A 1 93 ? 15.126 16.392 -0.985 1.00 76.31 93 PHE A C 1
ATOM 731 O O . PHE A 1 93 ? 15.552 16.380 0.167 1.00 76.31 93 PHE A O 1
ATOM 738 N N . GLY A 1 94 ? 15.917 16.611 -2.032 1.00 73.81 94 GLY A N 1
ATOM 739 C CA . GLY A 1 94 ? 17.363 16.813 -1.947 1.00 73.81 94 GLY A CA 1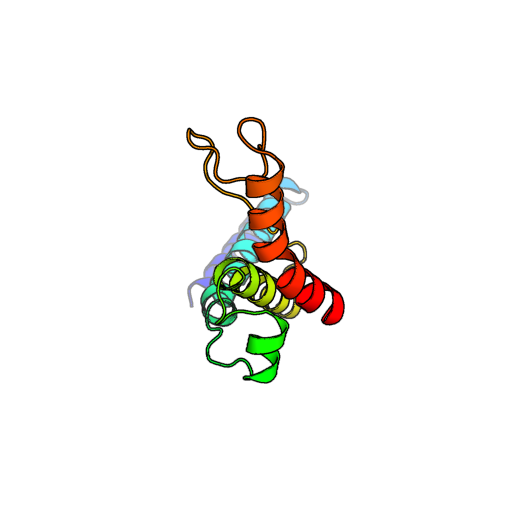
ATOM 740 C C . GLY A 1 94 ? 18.000 16.825 -3.334 1.00 73.81 94 GLY A C 1
ATOM 741 O O . GLY A 1 94 ? 17.288 16.731 -4.332 1.00 73.81 94 GLY A O 1
ATOM 742 N N . SER A 1 95 ? 19.327 16.942 -3.395 1.00 73.81 95 SER A N 1
ATOM 743 C CA . SER A 1 95 ? 20.090 16.801 -4.640 1.00 73.81 95 SER A CA 1
ATOM 744 C C . SER A 1 95 ? 21.047 15.601 -4.531 1.00 73.81 95 SER A C 1
ATOM 746 O O . SER A 1 95 ? 21.740 15.487 -3.515 1.00 73.81 95 SER A O 1
ATOM 748 N N . PRO A 1 96 ? 21.089 14.696 -5.529 1.00 69.62 96 PRO A N 1
ATOM 749 C CA . PRO A 1 96 ? 20.245 14.691 -6.727 1.00 69.62 96 PRO A CA 1
ATOM 750 C C . PRO A 1 96 ? 18.784 14.358 -6.392 1.00 69.62 96 PRO A C 1
ATOM 752 O O . PRO A 1 96 ? 18.506 13.575 -5.477 1.00 69.62 96 PRO A O 1
ATOM 755 N N . ARG A 1 97 ? 17.839 14.953 -7.128 1.00 79.56 97 ARG A N 1
ATOM 756 C CA . ARG A 1 97 ? 16.405 14.734 -6.884 1.00 79.56 97 ARG A CA 1
ATOM 757 C C . ARG A 1 97 ? 16.035 13.315 -7.294 1.00 79.56 97 ARG A C 1
ATOM 759 O O . ARG A 1 97 ? 16.064 12.975 -8.474 1.00 79.56 97 ARG A O 1
ATOM 766 N N . ILE A 1 98 ? 15.661 12.479 -6.328 1.00 81.50 98 ILE A N 1
ATOM 767 C CA . ILE A 1 98 ? 15.265 11.082 -6.563 1.00 81.50 98 ILE A CA 1
ATOM 768 C C . ILE A 1 98 ? 13.779 10.842 -6.272 1.00 81.50 98 ILE A C 1
ATOM 770 O O . ILE A 1 98 ? 13.398 9.877 -5.617 1.00 81.50 98 ILE A O 1
ATOM 774 N N . ASN A 1 99 ? 12.928 11.735 -6.770 1.00 87.44 99 ASN A N 1
ATOM 775 C CA . ASN A 1 99 ? 11.475 11.638 -6.666 1.00 87.44 99 ASN A CA 1
ATOM 776 C C . ASN A 1 99 ? 10.806 12.214 -7.930 1.00 87.44 99 ASN A C 1
ATOM 778 O O . ASN A 1 99 ? 11.474 12.426 -8.945 1.00 87.44 99 ASN A O 1
ATOM 782 N N . TRP A 1 100 ? 9.497 12.464 -7.868 1.00 91.44 100 TRP A N 1
ATOM 783 C CA . TRP A 1 100 ? 8.718 13.063 -8.960 1.00 91.44 100 TRP A CA 1
ATOM 784 C C . TRP A 1 100 ? 9.088 14.523 -9.281 1.00 91.44 100 TRP A C 1
ATOM 786 O O . TRP A 1 100 ? 8.639 15.065 -10.285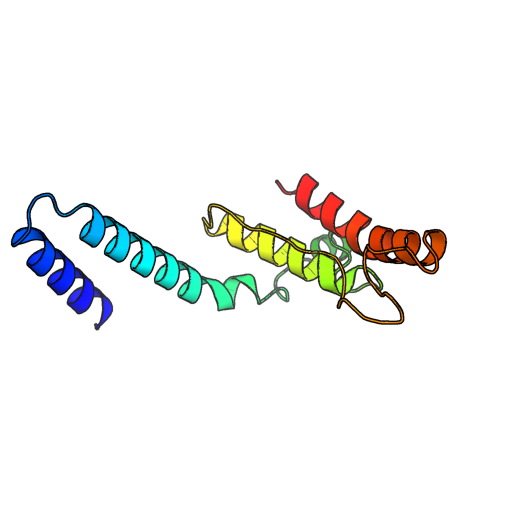 1.00 91.44 100 TRP A O 1
ATOM 796 N N . ASP A 1 101 ? 9.915 15.173 -8.460 1.00 89.00 101 ASP A N 1
ATOM 797 C CA . ASP A 1 101 ? 10.478 16.497 -8.720 1.00 89.00 101 ASP A CA 1
ATOM 798 C C . ASP A 1 101 ? 11.625 16.375 -9.752 1.00 89.00 101 ASP A C 1
ATOM 800 O O . ASP A 1 101 ? 12.805 16.241 -9.423 1.00 89.00 101 ASP A O 1
ATOM 804 N N . GLY A 1 102 ? 11.257 16.338 -11.036 1.00 87.81 102 GLY A N 1
ATOM 805 C CA . GLY A 1 102 ? 12.141 16.074 -12.178 1.00 87.81 102 GLY A CA 1
ATOM 806 C C . GLY A 1 102 ? 12.883 17.280 -12.767 1.00 87.81 102 GLY A C 1
ATOM 807 O O . GLY A 1 102 ? 13.176 17.260 -13.958 1.00 87.81 102 GLY A O 1
ATOM 808 N N . HIS A 1 103 ? 13.176 18.332 -11.992 1.00 88.88 103 HIS A N 1
ATOM 809 C CA . HIS A 1 103 ? 13.757 19.577 -12.536 1.00 88.88 103 HIS A CA 1
ATOM 810 C C . HIS A 1 103 ? 15.198 19.445 -13.074 1.00 88.88 103 HIS A C 1
ATOM 812 O O . HIS A 1 103 ? 15.632 20.302 -13.838 1.00 88.88 103 HIS A O 1
ATOM 818 N N . GLU A 1 104 ? 15.945 18.409 -12.677 1.00 87.38 104 GLU A N 1
ATOM 819 C CA . GLU A 1 104 ? 17.319 18.159 -13.151 1.00 87.38 104 GLU A CA 1
ATOM 820 C C . GLU A 1 104 ? 17.329 17.306 -14.437 1.00 87.38 104 GLU A C 1
ATOM 822 O O . GLU A 1 104 ? 18.000 17.647 -15.407 1.00 87.38 104 GLU A O 1
ATOM 827 N N . ASP A 1 105 ? 16.562 16.210 -14.450 1.00 89.31 105 ASP A N 1
ATOM 828 C CA . ASP A 1 105 ? 16.385 15.305 -15.593 1.00 89.31 105 ASP A CA 1
ATOM 829 C C . ASP A 1 105 ? 15.015 14.614 -15.494 1.00 89.31 105 ASP A C 1
ATOM 831 O O . ASP A 1 105 ? 14.828 13.619 -14.785 1.00 89.31 105 ASP A O 1
ATOM 835 N N . MET A 1 106 ? 14.033 15.167 -16.206 1.00 91.44 106 MET A N 1
ATOM 836 C CA . MET A 1 106 ? 12.653 14.685 -16.173 1.00 91.44 106 MET A CA 1
ATOM 837 C C . MET A 1 106 ? 12.525 13.265 -16.728 1.00 91.44 106 MET A C 1
ATOM 839 O O . MET A 1 106 ? 11.806 12.453 -16.148 1.00 91.44 106 MET A O 1
ATOM 843 N N . MET A 1 107 ? 13.218 12.953 -17.828 1.00 93.38 107 MET A N 1
ATOM 844 C CA . MET A 1 107 ? 13.110 11.648 -18.487 1.00 93.38 107 MET A CA 1
ATOM 845 C C . MET A 1 107 ? 13.622 10.541 -17.573 1.00 93.38 107 MET A C 1
ATOM 847 O O . MET A 1 107 ? 12.948 9.527 -17.386 1.00 93.38 107 MET A O 1
ATOM 851 N N . ARG A 1 108 ? 14.780 10.758 -16.945 1.00 91.25 108 ARG A N 1
ATOM 852 C CA . ARG A 1 108 ? 15.334 9.812 -15.980 1.00 91.25 108 ARG A CA 1
ATOM 853 C C . ARG A 1 108 ? 14.459 9.687 -14.734 1.00 91.25 108 ARG A C 1
ATOM 855 O O . ARG A 1 108 ? 14.202 8.564 -14.300 1.00 91.25 108 ARG A O 1
ATOM 862 N N . ASN A 1 109 ? 14.000 10.801 -14.158 1.00 91.50 109 ASN A N 1
ATOM 863 C CA . ASN A 1 109 ? 13.218 10.772 -12.920 1.00 91.50 109 ASN A CA 1
ATOM 864 C C . ASN A 1 109 ? 11.842 10.145 -13.119 1.00 91.50 109 ASN A C 1
ATOM 866 O O . ASN A 1 109 ? 11.515 9.182 -12.431 1.00 91.50 109 ASN A O 1
ATOM 870 N N . HIS A 1 110 ? 11.059 10.636 -14.080 1.00 93.25 110 HIS A N 1
ATOM 871 C CA . HIS A 1 110 ? 9.726 10.097 -14.340 1.00 93.25 110 HIS A CA 1
ATOM 872 C C . HIS A 1 110 ? 9.799 8.668 -14.876 1.00 93.25 110 HIS A C 1
ATOM 874 O O . HIS A 1 110 ? 8.965 7.856 -14.498 1.00 93.25 110 HIS A O 1
ATOM 880 N N . GLY A 1 111 ? 10.811 8.328 -15.685 1.00 94.25 111 GLY A N 1
ATOM 881 C CA . GLY A 1 111 ? 11.038 6.950 -16.123 1.00 94.25 111 GLY A CA 1
ATOM 882 C C . GLY A 1 111 ? 11.280 6.002 -14.946 1.00 94.25 111 GLY A C 1
ATOM 883 O O . GLY A 1 111 ? 10.649 4.949 -14.865 1.00 94.25 111 GLY A O 1
ATOM 884 N N . ARG A 1 112 ? 12.134 6.399 -13.989 1.00 92.44 112 ARG A N 1
ATOM 885 C CA . ARG A 1 112 ? 12.369 5.630 -12.758 1.00 92.44 112 ARG A CA 1
ATOM 886 C C . ARG A 1 112 ? 11.099 5.519 -11.919 1.00 92.44 112 ARG A C 1
ATOM 888 O O . ARG A 1 112 ? 10.720 4.411 -11.561 1.00 92.44 112 ARG A O 1
ATOM 895 N N . GLU A 1 113 ? 10.461 6.637 -11.579 1.00 93.75 113 GLU A N 1
ATOM 896 C CA . GLU A 1 113 ? 9.307 6.618 -10.674 1.00 93.75 113 GLU A CA 1
ATOM 897 C C . GLU A 1 113 ? 8.093 5.912 -11.290 1.00 93.75 113 GLU A C 1
ATOM 899 O O . GLU A 1 113 ? 7.426 5.153 -10.591 1.00 93.75 113 GLU A O 1
ATOM 904 N N . ALA A 1 114 ? 7.846 6.068 -12.596 1.00 95.12 114 ALA A N 1
ATOM 905 C CA . ALA A 1 114 ? 6.794 5.332 -13.296 1.00 95.12 114 ALA A CA 1
ATOM 906 C C . ALA A 1 114 ? 7.039 3.819 -13.234 1.00 95.12 114 ALA A C 1
ATOM 908 O O . ALA A 1 114 ? 6.144 3.076 -12.838 1.00 95.12 114 ALA A O 1
ATOM 909 N N . ALA A 1 115 ? 8.266 3.363 -13.518 1.00 95.50 115 ALA A N 1
ATOM 910 C CA . ALA A 1 115 ? 8.614 1.944 -13.441 1.00 95.50 115 ALA A CA 1
ATOM 911 C C . ALA A 1 115 ? 8.432 1.355 -12.029 1.00 95.50 115 ALA A C 1
ATOM 913 O O . ALA A 1 115 ? 8.134 0.172 -11.898 1.00 95.50 115 ALA A O 1
ATOM 914 N N . ARG A 1 116 ? 8.580 2.166 -10.970 1.00 95.56 116 ARG A N 1
ATOM 915 C CA . ARG A 1 116 ? 8.355 1.737 -9.577 1.00 95.56 116 ARG A CA 1
ATOM 916 C C . ARG A 1 116 ? 6.881 1.522 -9.247 1.00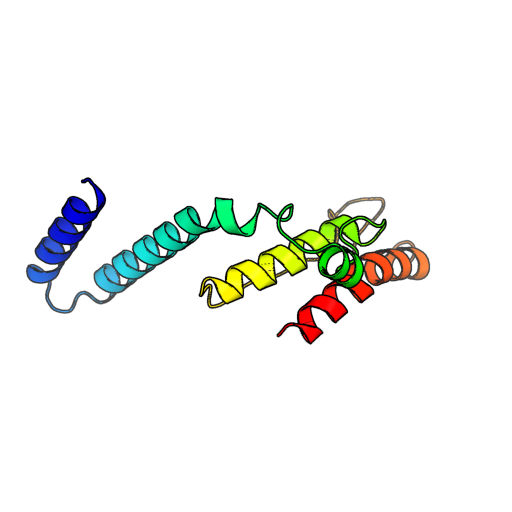 95.56 116 ARG A C 1
ATOM 918 O O . ARG A 1 116 ? 6.589 0.694 -8.388 1.00 95.56 116 ARG A O 1
ATOM 925 N N . ILE A 1 117 ? 5.970 2.279 -9.866 1.00 96.56 117 ILE A N 1
ATOM 926 C CA . ILE A 1 117 ? 4.553 2.297 -9.469 1.00 96.56 117 ILE A CA 1
ATOM 927 C C . ILE A 1 117 ? 3.609 1.572 -10.421 1.00 96.56 117 ILE A C 1
ATOM 929 O O . ILE A 1 117 ? 2.546 1.158 -9.972 1.00 96.56 117 ILE A O 1
ATOM 933 N N . ASP A 1 118 ? 3.963 1.433 -11.698 1.00 96.94 118 ASP A N 1
ATOM 934 C CA . ASP A 1 118 ? 3.019 1.029 -12.747 1.00 96.94 118 ASP A CA 1
ATOM 935 C C . ASP A 1 118 ? 2.393 -0.351 -12.478 1.00 96.94 118 ASP A C 1
ATOM 937 O O . ASP A 1 118 ? 1.192 -0.463 -12.224 1.00 96.94 118 ASP A O 1
ATOM 941 N N . LEU A 1 119 ? 3.228 -1.391 -12.407 1.00 97.88 119 LEU A N 1
ATOM 942 C CA . LEU A 1 119 ? 2.811 -2.760 -12.092 1.00 97.88 119 LEU A CA 1
ATOM 943 C C . LEU A 1 119 ? 2.082 -2.888 -10.734 1.00 97.88 119 LEU A C 1
ATOM 945 O O . LEU A 1 119 ? 0.956 -3.389 -10.712 1.00 97.88 119 LEU A O 1
ATOM 949 N N . PRO A 1 120 ? 2.654 -2.446 -9.596 1.00 97.69 120 PRO A N 1
ATOM 950 C CA . PRO A 1 120 ? 2.004 -2.606 -8.295 1.00 97.69 120 PRO A CA 1
ATOM 951 C C . PRO A 1 120 ? 0.688 -1.838 -8.150 1.00 97.69 120 PRO A C 1
ATOM 953 O O . PRO A 1 120 ? -0.240 -2.339 -7.509 1.00 97.69 120 PRO A O 1
ATOM 956 N N . LEU A 1 121 ? 0.575 -0.645 -8.746 1.00 97.38 121 LEU A N 1
ATOM 957 C CA . LEU A 1 121 ? -0.675 0.113 -8.741 1.00 97.38 121 LEU A CA 1
ATOM 958 C C . LEU A 1 121 ? -1.738 -0.584 -9.593 1.00 97.38 121 LEU A C 1
ATOM 960 O O . LEU A 1 121 ? -2.883 -0.683 -9.156 1.00 97.38 121 LEU A O 1
ATOM 964 N N . ALA A 1 122 ? -1.364 -1.110 -10.763 1.00 98.06 122 ALA A N 1
ATOM 965 C CA . ALA A 1 122 ? -2.264 -1.903 -11.595 1.00 98.06 122 ALA A CA 1
ATOM 966 C C . ALA A 1 122 ? -2.761 -3.161 -10.862 1.00 98.06 122 ALA A C 1
ATOM 968 O O . ALA A 1 122 ? -3.953 -3.460 -10.909 1.00 98.06 122 ALA A O 1
ATOM 969 N N . GLY A 1 123 ? -1.876 -3.856 -10.135 1.00 97.56 123 GLY A N 1
ATOM 970 C CA . GLY A 1 123 ? -2.244 -4.978 -9.268 1.00 97.56 123 GLY A CA 1
ATOM 971 C C . GLY A 1 123 ? -3.252 -4.574 -8.190 1.00 97.56 123 GLY A C 1
ATOM 972 O O . GLY A 1 123 ? -4.297 -5.202 -8.057 1.00 97.56 123 GLY A O 1
ATOM 973 N N . LEU A 1 124 ? -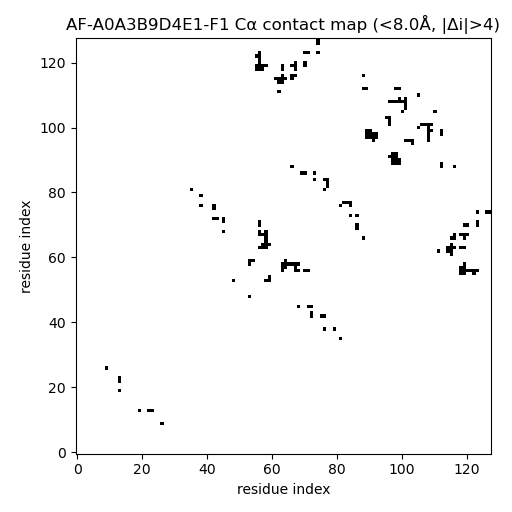2.998 -3.467 -7.480 1.00 97.25 124 LEU A N 1
ATOM 974 C CA . LEU A 1 124 ? -3.926 -2.951 -6.469 1.00 97.25 124 LEU A CA 1
ATOM 975 C C . LEU A 1 124 ? -5.298 -2.616 -7.049 1.00 97.25 124 LEU A C 1
ATOM 977 O O . LEU A 1 124 ? -6.298 -3.047 -6.493 1.00 97.25 124 LEU A O 1
ATOM 981 N N . LEU A 1 125 ? -5.349 -1.872 -8.152 1.00 96.94 125 LEU A N 1
ATOM 982 C CA . LEU A 1 125 ? -6.610 -1.480 -8.783 1.00 96.94 125 LEU A CA 1
ATOM 983 C C . LEU A 1 125 ? -7.406 -2.673 -9.316 1.00 96.94 125 LEU A C 1
ATOM 985 O O . LEU A 1 125 ? -8.622 -2.580 -9.416 1.00 96.94 125 LEU A O 1
ATOM 989 N N . LYS A 1 126 ? -6.736 -3.771 -9.673 1.00 96.75 126 LYS A N 1
ATOM 990 C CA . LYS A 1 126 ? -7.388 -5.000 -10.131 1.00 96.75 126 LYS A CA 1
ATOM 991 C C . LYS A 1 126 ? -8.028 -5.797 -8.990 1.00 96.75 126 LYS A C 1
ATOM 993 O O . LYS A 1 126 ? -9.020 -6.478 -9.231 1.00 96.75 126 LYS A O 1
ATOM 998 N N . ASP A 1 127 ? -7.446 -5.736 -7.795 1.00 95.12 127 ASP A N 1
ATOM 999 C CA . ASP A 1 127 ? -7.932 -6.444 -6.604 1.00 95.12 127 ASP A CA 1
ATOM 1000 C C . ASP A 1 127 ? -9.048 -5.687 -5.851 1.00 95.12 127 ASP A C 1
ATOM 1002 O O . ASP A 1 127 ? -9.723 -6.295 -5.017 1.00 95.12 127 ASP A O 1
ATOM 1006 N N . LEU A 1 128 ? -9.225 -4.382 -6.107 1.00 89.81 128 LEU A N 1
ATOM 1007 C CA . LEU A 1 128 ? -10.291 -3.539 -5.534 1.00 89.81 128 LEU A CA 1
ATOM 1008 C C . LEU A 1 128 ? -11.603 -3.636 -6.321 1.00 89.81 128 LEU A C 1
ATOM 1010 O O . LEU A 1 128 ? -12.663 -3.601 -5.653 1.00 89.81 128 LEU A O 1
#